Protein AF-A0A1Q7V338-F1 (afdb_monomer_lite)

Foldseek 3Di:
DVVVVVVVVVVVVVVVVVVVVVVVCVVVCVVCVVVVVVVVVVVVVVVVVVVVVVVVVVVLLVVLVVLLVVLVCLLPFEADDPPDDDDPVGDHHVDNLRSLVVSLVSLVVSCVSPPPDVSVLVSLLSNLLSCVVNVNLVSNLVSLVVSLPDPPPVSVVSSLQSNLVSCVVVVNNVSNVVD

Radius of gyration: 33.38 Å; chains: 1; bounding box: 92×47×69 Å

Secondary structure (DSSP, 8-state):
-HHHHHHHHHHHHHHHHHHHHHHHHHHHHHHHHHHHHHHHHHHHHHHHHHHHHHHHHHHHHHHHHHHHHHHHHHHHSPBPPTTPPPBTTB--BSSHHHHHHHHHHHHHHHHHHSTTSHHHHHHHHHHHHHHHHHT-HHHHHHHHHHHHTSS-HHHHHHHHHHHHHHHHHTT-HHHHH--

pLDDT: mean 81.7, std 14.24, range [50.69, 95.88]

Structure (mmCIF, N/CA/C/O backbone):
data_AF-A0A1Q7V338-F1
#
_entry.id   AF-A0A1Q7V338-F1
#
loop_
_atom_site.group_PDB
_atom_site.id
_atom_site.type_symbol
_atom_site.label_atom_id
_atom_site.label_alt_id
_atom_site.label_comp_id
_atom_site.label_asym_id
_atom_site.label_entity_id
_atom_site.label_seq_id
_atom_site.pdbx_PDB_ins_code
_atom_site.Cartn_x
_atom_site.Cartn_y
_atom_site.Cartn_z
_atom_site.occupancy
_atom_site.B_iso_or_equiv
_atom_site.auth_seq_id
_atom_site.auth_comp_id
_atom_site.auth_asym_id
_atom_site.auth_atom_id
_atom_site.pdbx_PDB_model_num
ATOM 1 N N . MET A 1 1 ? 75.108 -10.658 -48.202 1.00 54.59 1 MET A N 1
ATOM 2 C CA . MET A 1 1 ? 74.017 -11.119 -49.094 1.00 54.59 1 MET A CA 1
ATOM 3 C C . MET A 1 1 ? 73.062 -12.179 -48.509 1.00 54.59 1 MET A C 1
ATOM 5 O O . MET A 1 1 ? 71.903 -12.173 -48.886 1.00 54.59 1 MET A O 1
ATOM 9 N N . ARG A 1 2 ? 73.443 -13.086 -47.581 1.00 58.41 2 ARG A N 1
ATOM 10 C CA . ARG A 1 2 ? 72.493 -14.101 -47.030 1.00 58.41 2 ARG A CA 1
ATOM 11 C C . ARG A 1 2 ? 71.565 -13.607 -45.902 1.00 58.41 2 ARG A C 1
ATOM 13 O O . ARG A 1 2 ? 70.546 -14.237 -45.631 1.00 58.41 2 ARG A O 1
ATOM 20 N N . ALA A 1 3 ? 71.909 -12.506 -45.233 1.00 60.16 3 ALA A N 1
ATOM 21 C CA . ALA A 1 3 ? 71.121 -11.958 -44.123 1.00 60.16 3 ALA A CA 1
ATOM 22 C C . ALA A 1 3 ? 69.880 -11.178 -44.598 1.00 60.16 3 ALA A C 1
ATOM 24 O O . ALA A 1 3 ? 68.821 -11.264 -43.979 1.00 60.16 3 ALA A O 1
ATOM 25 N N . GLU A 1 4 ? 69.990 -10.483 -45.731 1.00 57.69 4 GLU A N 1
ATOM 26 C CA . GLU A 1 4 ? 68.902 -9.696 -46.326 1.00 57.69 4 GLU A CA 1
ATOM 27 C C . GLU A 1 4 ? 67.794 -10.601 -46.882 1.00 57.69 4 GLU A C 1
ATOM 29 O O . GLU A 1 4 ? 66.624 -10.405 -46.560 1.00 57.69 4 GLU A O 1
ATOM 34 N N . ALA A 1 5 ? 68.159 -11.686 -47.576 1.00 59.41 5 ALA A N 1
ATOM 35 C CA . ALA A 1 5 ? 67.207 -12.675 -48.090 1.00 59.41 5 ALA A CA 1
ATOM 36 C C . ALA A 1 5 ? 66.379 -13.361 -46.979 1.00 59.41 5 ALA A C 1
ATOM 38 O O . ALA A 1 5 ? 65.195 -13.643 -47.151 1.00 59.41 5 ALA A O 1
ATOM 39 N N . ARG A 1 6 ? 66.965 -13.593 -45.793 1.00 59.94 6 ARG A N 1
ATOM 40 C CA . ARG A 1 6 ? 66.248 -14.179 -44.640 1.00 59.94 6 ARG A CA 1
ATOM 41 C C . ARG A 1 6 ? 65.279 -13.202 -43.976 1.00 59.94 6 ARG A C 1
ATOM 43 O O . ARG A 1 6 ? 64.273 -13.643 -43.423 1.00 59.94 6 ARG A O 1
ATOM 50 N N . ARG A 1 7 ? 65.579 -11.899 -43.999 1.00 58.62 7 ARG A N 1
ATOM 51 C CA . ARG A 1 7 ? 64.669 -10.864 -43.485 1.00 58.62 7 ARG A CA 1
ATOM 52 C C . ARG A 1 7 ? 63.474 -10.672 -44.413 1.00 58.62 7 ARG A C 1
ATOM 54 O O . ARG A 1 7 ? 62.350 -10.673 -43.918 1.00 58.62 7 ARG A O 1
ATOM 61 N N . GLN A 1 8 ? 63.699 -10.633 -45.726 1.00 57.28 8 GLN A N 1
ATOM 62 C CA . GLN A 1 8 ? 62.620 -10.516 -46.711 1.00 57.28 8 GLN A CA 1
ATOM 63 C C . GLN A 1 8 ? 61.623 -11.681 -46.613 1.00 57.28 8 GLN A C 1
ATOM 65 O O . GLN A 1 8 ? 60.424 -11.448 -46.514 1.00 57.28 8 GLN A O 1
ATOM 70 N N . LEU A 1 9 ? 62.097 -12.926 -46.476 1.00 58.12 9 LEU A N 1
ATOM 71 C CA . LEU A 1 9 ? 61.217 -14.098 -46.335 1.00 58.12 9 LEU A CA 1
ATOM 72 C C . LEU A 1 9 ? 60.379 -14.122 -45.040 1.00 58.12 9 LEU A C 1
ATOM 74 O O . LEU A 1 9 ? 59.349 -14.796 -44.995 1.00 58.12 9 LEU A O 1
ATOM 78 N N . LYS A 1 10 ? 60.805 -13.427 -43.974 1.00 55.84 10 LYS A N 1
ATOM 79 C CA . LYS A 1 10 ? 60.051 -13.342 -42.707 1.00 55.84 10 LYS A CA 1
ATOM 80 C C . LYS A 1 10 ? 58.998 -12.237 -42.732 1.00 55.84 10 LYS A C 1
ATOM 82 O O . LYS A 1 10 ? 57.899 -12.448 -42.229 1.00 55.84 10 LYS A O 1
ATOM 87 N N . GLN A 1 11 ? 59.317 -11.091 -43.327 1.00 57.50 11 GLN A N 1
ATOM 88 C CA . GLN A 1 11 ? 58.383 -9.971 -43.457 1.00 57.50 11 GLN A CA 1
ATOM 89 C C . GLN A 1 11 ? 57.225 -10.312 -44.402 1.00 57.50 11 GLN A C 1
ATOM 91 O O . GLN A 1 11 ? 56.073 -9.996 -44.118 1.00 57.50 11 GLN A O 1
ATOM 96 N N . ASP A 1 12 ? 57.527 -11.040 -45.475 1.00 59.56 12 ASP A N 1
ATOM 97 C CA . ASP A 1 12 ? 56.562 -11.382 -46.514 1.00 59.56 12 ASP A CA 1
ATOM 98 C C . ASP A 1 12 ? 55.511 -12.398 -46.026 1.00 59.56 12 ASP A C 1
ATOM 100 O O . ASP A 1 12 ? 54.339 -12.307 -46.370 1.00 59.56 12 ASP A O 1
ATOM 104 N N . ARG A 1 13 ? 55.876 -13.324 -45.124 1.00 59.19 13 ARG A N 1
ATOM 105 C CA . ARG A 1 13 ? 54.912 -14.293 -44.566 1.00 59.19 13 ARG A CA 1
ATOM 106 C C . ARG A 1 13 ? 53.985 -13.714 -43.500 1.00 59.19 13 ARG A C 1
ATOM 108 O O . ARG A 1 13 ? 52.818 -14.086 -43.481 1.00 59.19 13 ARG A O 1
ATOM 115 N N . PHE A 1 14 ? 54.468 -12.804 -42.653 1.00 57.94 14 PHE A N 1
ATOM 116 C CA . PHE A 1 14 ? 53.601 -12.102 -41.699 1.00 57.94 14 PHE A CA 1
ATOM 117 C C . PHE A 1 14 ? 52.669 -11.123 -42.410 1.00 57.94 14 PHE A C 1
ATOM 119 O O . PHE A 1 14 ? 51.476 -11.149 -42.139 1.00 57.94 14 PHE A O 1
ATOM 126 N N . SER A 1 15 ? 53.191 -10.348 -43.366 1.00 60.31 15 SER A N 1
ATOM 127 C CA . SER A 1 15 ? 52.394 -9.449 -44.206 1.00 60.31 15 SER A CA 1
ATOM 128 C C . SER A 1 15 ? 51.303 -10.210 -44.960 1.00 60.31 15 SER A C 1
ATOM 130 O O . SER A 1 15 ? 50.131 -9.869 -44.850 1.00 60.31 15 SER A O 1
ATOM 132 N N . ARG A 1 16 ? 51.645 -11.313 -45.641 1.00 59.91 16 ARG A N 1
ATOM 133 C CA . ARG A 1 16 ? 50.652 -12.138 -46.348 1.00 59.91 16 ARG A CA 1
ATOM 134 C C . ARG A 1 16 ? 49.652 -12.807 -45.410 1.00 59.91 16 ARG A C 1
ATOM 136 O O . ARG A 1 16 ? 48.496 -12.928 -45.785 1.00 59.91 16 ARG A O 1
ATOM 143 N N . ALA A 1 17 ? 50.050 -13.223 -44.207 1.00 61.31 17 ALA A N 1
ATOM 144 C CA . ALA A 1 17 ? 49.123 -13.810 -43.238 1.00 61.31 17 ALA A CA 1
ATOM 145 C C . ALA A 1 17 ? 48.146 -12.771 -42.666 1.00 61.31 17 ALA A C 1
ATOM 147 O O . ALA A 1 17 ? 46.959 -13.061 -42.534 1.00 61.31 17 ALA A O 1
ATOM 148 N N . THR A 1 18 ? 48.610 -11.552 -42.373 1.00 60.97 18 THR A N 1
ATOM 149 C CA . THR A 1 18 ? 47.732 -10.465 -41.918 1.00 60.97 18 THR A CA 1
ATOM 150 C C . THR A 1 18 ? 46.859 -9.934 -43.046 1.00 60.97 18 THR A C 1
ATOM 152 O O . THR A 1 18 ? 45.699 -9.633 -42.800 1.00 60.97 18 THR A O 1
ATOM 155 N N . ILE A 1 19 ? 47.375 -9.875 -44.277 1.00 59.19 19 ILE A N 1
ATOM 156 C CA . ILE A 1 19 ? 46.601 -9.510 -45.469 1.00 59.19 19 ILE A CA 1
ATOM 157 C C . ILE A 1 19 ? 45.551 -10.584 -45.767 1.00 59.19 19 ILE A C 1
ATOM 159 O O . ILE A 1 19 ? 44.400 -10.225 -45.936 1.00 59.19 19 ILE A O 1
ATOM 163 N N . HIS A 1 20 ? 45.867 -11.882 -45.703 1.00 54.34 20 HIS A N 1
ATOM 164 C CA . HIS A 1 20 ? 44.865 -12.939 -45.897 1.00 54.34 20 HIS A CA 1
ATOM 165 C C . HIS A 1 20 ? 43.800 -12.975 -44.792 1.00 54.34 20 HIS A C 1
ATOM 167 O O . HIS A 1 20 ? 42.627 -13.177 -45.093 1.00 54.34 20 HIS A O 1
ATOM 173 N N . ALA A 1 21 ? 44.167 -12.752 -43.525 1.00 56.97 21 ALA A N 1
ATOM 174 C CA . ALA A 1 21 ? 43.200 -12.660 -42.428 1.00 56.97 21 ALA A CA 1
ATOM 175 C C . ALA A 1 21 ? 42.328 -11.393 -42.534 1.00 56.97 21 ALA A C 1
ATOM 177 O O . ALA A 1 21 ? 41.124 -11.435 -42.266 1.00 56.97 21 ALA A O 1
ATOM 178 N N . ALA A 1 22 ? 42.914 -10.273 -42.966 1.00 54.69 22 ALA A N 1
ATOM 179 C CA . ALA A 1 22 ? 42.198 -9.034 -43.247 1.00 54.69 22 ALA A CA 1
ATOM 180 C C . ALA A 1 22 ? 41.285 -9.180 -44.473 1.00 54.69 22 ALA A C 1
ATOM 182 O O . ALA A 1 22 ? 40.139 -8.766 -44.430 1.00 54.69 22 ALA A O 1
ATOM 183 N N . GLU A 1 23 ? 41.731 -9.831 -45.543 1.00 52.19 23 GLU A N 1
ATOM 184 C CA . GLU A 1 23 ? 40.930 -10.078 -46.743 1.00 52.19 23 GLU A CA 1
ATOM 185 C C . GLU A 1 23 ? 39.784 -11.052 -46.450 1.00 52.19 23 GLU A C 1
ATOM 187 O O . GLU A 1 23 ? 38.653 -10.787 -46.845 1.00 52.19 23 GLU A O 1
ATOM 192 N N . GLN A 1 24 ? 40.010 -12.128 -45.688 1.00 53.88 24 GLN A N 1
ATOM 193 C CA . GLN A 1 24 ? 38.941 -13.055 -45.291 1.00 53.88 24 GLN A CA 1
ATOM 194 C C . GLN A 1 24 ? 37.902 -12.402 -44.371 1.00 53.88 24 GLN A C 1
ATOM 196 O O . GLN A 1 24 ? 36.704 -12.642 -44.533 1.00 53.88 24 GLN A O 1
ATOM 201 N N . THR A 1 25 ? 38.326 -11.537 -43.444 1.00 54.16 25 THR A N 1
ATOM 202 C CA . THR A 1 25 ? 37.391 -10.764 -42.611 1.00 54.16 25 THR A CA 1
ATOM 203 C C . THR A 1 25 ? 36.679 -9.685 -43.421 1.00 54.16 25 THR A C 1
ATOM 205 O O . THR A 1 25 ? 35.478 -9.512 -43.244 1.00 54.16 25 THR A O 1
ATOM 208 N N . VAL A 1 26 ? 37.344 -9.011 -44.362 1.00 53.72 26 VAL A N 1
ATOM 209 C CA . VAL A 1 26 ? 36.738 -7.983 -45.223 1.00 53.72 26 VAL A CA 1
ATOM 210 C C . VAL A 1 26 ? 35.739 -8.594 -46.208 1.00 53.72 26 VAL A C 1
ATOM 212 O O . VAL A 1 26 ? 34.623 -8.089 -46.307 1.00 53.72 26 VAL A O 1
ATOM 215 N N . HIS A 1 27 ? 36.065 -9.702 -46.875 1.00 50.69 27 HIS A N 1
ATOM 216 C CA . HIS A 1 27 ? 35.152 -10.358 -47.816 1.00 50.69 27 HIS A CA 1
ATOM 217 C C . HIS A 1 27 ? 33.920 -10.956 -47.114 1.00 50.69 27 HIS A C 1
ATOM 219 O O . HIS A 1 27 ? 32.800 -10.733 -47.576 1.00 50.69 27 HIS A O 1
ATOM 225 N N . TRP A 1 28 ? 34.082 -11.598 -45.948 1.00 51.88 28 TRP A N 1
ATOM 226 C CA . TRP A 1 28 ? 32.950 -12.097 -45.151 1.00 51.88 28 TRP A CA 1
ATOM 227 C C . TRP A 1 28 ? 32.084 -10.961 -44.581 1.00 51.88 28 TRP A C 1
ATOM 229 O O . TRP A 1 28 ? 30.852 -11.030 -44.598 1.00 51.88 28 TRP A O 1
ATOM 239 N N . THR A 1 29 ? 32.723 -9.872 -44.136 1.00 55.28 29 THR A N 1
ATOM 240 C CA . THR A 1 29 ? 32.040 -8.687 -43.602 1.00 55.28 29 THR A CA 1
ATOM 241 C C . THR A 1 29 ? 31.282 -7.935 -44.682 1.00 55.28 29 THR A C 1
ATOM 243 O O . THR A 1 29 ? 30.256 -7.358 -44.367 1.00 55.28 29 THR A O 1
ATOM 246 N N . VAL A 1 30 ? 31.723 -7.926 -45.943 1.00 55.34 30 VAL A N 1
ATOM 247 C CA . VAL A 1 30 ? 30.975 -7.283 -47.039 1.00 55.34 30 VAL A CA 1
ATOM 248 C C . VAL A 1 30 ? 29.719 -8.082 -47.393 1.00 55.34 30 VAL A C 1
ATOM 250 O O . VAL A 1 30 ? 28.654 -7.489 -47.547 1.00 55.34 30 VAL A O 1
ATOM 253 N N . GLU A 1 31 ? 29.805 -9.412 -47.430 1.00 58.72 31 GLU A N 1
ATOM 254 C CA . GLU A 1 31 ? 28.672 -10.283 -47.770 1.00 58.72 31 GLU A CA 1
ATOM 255 C C . GLU A 1 31 ? 27.608 -10.333 -46.655 1.00 58.72 31 GLU A C 1
ATOM 257 O O . GLU A 1 31 ? 26.407 -10.395 -46.920 1.00 58.72 31 GLU A O 1
ATOM 262 N N . HIS A 1 32 ? 28.032 -10.209 -45.392 1.00 58.19 32 HIS A N 1
ATOM 263 C CA . HIS A 1 32 ? 27.142 -10.202 -44.226 1.00 58.19 32 HIS A CA 1
ATOM 264 C C . HIS A 1 32 ? 26.936 -8.816 -43.606 1.00 58.19 32 HIS A C 1
ATOM 266 O O . HIS A 1 32 ? 26.210 -8.706 -42.615 1.00 58.19 32 HIS A O 1
ATOM 272 N N . LYS A 1 33 ? 27.502 -7.746 -44.186 1.00 65.62 33 LYS A N 1
ATOM 273 C CA . LYS A 1 33 ? 27.450 -6.376 -43.638 1.00 65.62 33 LYS A CA 1
ATOM 274 C C . LYS A 1 33 ? 26.024 -5.949 -43.367 1.00 65.62 33 LYS A C 1
ATOM 276 O O . LYS A 1 33 ? 25.722 -5.487 -42.278 1.00 65.62 33 LYS A O 1
ATOM 281 N N . ASN A 1 34 ? 25.136 -6.201 -44.327 1.00 70.12 34 ASN A N 1
ATOM 282 C CA . ASN A 1 34 ? 23.734 -5.830 -44.204 1.00 70.12 34 ASN A CA 1
ATOM 283 C C . ASN A 1 34 ? 23.041 -6.607 -43.070 1.00 70.12 34 ASN A C 1
ATOM 285 O O . ASN A 1 34 ? 22.305 -6.023 -42.283 1.00 70.12 34 ASN A O 1
ATOM 289 N N . LYS A 1 35 ? 23.338 -7.907 -42.912 1.00 74.38 35 LYS A N 1
ATOM 290 C CA . LYS A 1 35 ? 22.801 -8.725 -41.811 1.00 74.38 35 LYS A CA 1
ATOM 291 C C . LYS A 1 35 ? 23.353 -8.291 -40.449 1.00 74.38 35 LYS A C 1
ATOM 293 O O . LYS A 1 35 ? 22.586 -8.226 -39.497 1.00 74.38 35 LYS A O 1
ATOM 298 N N . MET A 1 36 ? 24.640 -7.951 -40.351 1.00 79.44 36 MET A N 1
ATOM 299 C CA . MET A 1 36 ? 25.247 -7.459 -39.106 1.00 79.44 36 MET A CA 1
ATOM 300 C C . MET A 1 36 ? 24.773 -6.051 -38.739 1.00 79.44 36 MET A C 1
ATOM 302 O O . MET A 1 36 ? 24.529 -5.783 -37.568 1.00 79.44 36 MET A O 1
ATOM 306 N N . THR A 1 37 ? 24.588 -5.163 -39.719 1.00 80.31 37 THR A N 1
ATOM 307 C CA . THR A 1 37 ? 24.012 -3.833 -39.493 1.00 80.31 37 THR A CA 1
ATOM 308 C C . THR A 1 37 ? 22.568 -3.947 -39.020 1.00 80.31 37 THR A C 1
ATOM 310 O O . THR A 1 37 ? 22.219 -3.335 -38.016 1.00 80.31 37 THR A O 1
ATOM 313 N N . VAL A 1 38 ? 21.747 -4.780 -39.669 1.00 82.38 38 VAL A N 1
ATOM 314 C CA . VAL A 1 38 ? 20.369 -5.033 -39.221 1.00 82.38 38 VAL A CA 1
ATOM 315 C C . VAL A 1 38 ? 20.354 -5.656 -37.825 1.00 82.38 38 VAL A C 1
ATOM 317 O O . VAL A 1 38 ? 19.619 -5.178 -36.969 1.00 82.38 38 VAL A O 1
ATOM 320 N N . ALA A 1 39 ? 21.198 -6.654 -37.546 1.00 87.06 39 ALA A N 1
ATOM 321 C CA . ALA A 1 39 ? 21.299 -7.253 -36.214 1.00 87.06 39 ALA A CA 1
ATOM 322 C C . ALA A 1 39 ? 21.732 -6.235 -35.144 1.00 87.06 39 ALA A C 1
ATOM 324 O O . ALA A 1 39 ? 21.168 -6.218 -34.052 1.00 87.06 39 ALA A O 1
ATOM 325 N N . GLY A 1 40 ? 22.681 -5.351 -35.464 1.00 90.75 40 GLY A N 1
ATOM 326 C CA . GLY A 1 40 ? 23.115 -4.270 -34.581 1.00 90.75 40 GLY A CA 1
ATOM 327 C C . GLY A 1 40 ? 22.011 -3.248 -34.309 1.00 90.75 40 GLY A C 1
ATOM 328 O O . GLY A 1 40 ? 21.819 -2.853 -33.162 1.00 90.75 40 GLY A O 1
ATOM 329 N N . ILE A 1 41 ? 21.240 -2.869 -35.334 1.00 90.44 41 ILE A N 1
ATOM 330 C CA . ILE A 1 41 ? 20.080 -1.978 -35.184 1.00 90.44 41 ILE A CA 1
ATOM 331 C C . ILE A 1 41 ? 19.008 -2.643 -34.319 1.00 90.44 41 ILE A C 1
ATOM 333 O O . ILE A 1 41 ? 18.510 -2.019 -33.387 1.00 90.44 41 ILE A O 1
ATOM 337 N N . VAL A 1 42 ? 18.681 -3.912 -34.578 1.00 93.31 42 VAL A N 1
ATOM 338 C CA . VAL A 1 42 ? 17.703 -4.666 -33.779 1.00 93.31 42 VAL A CA 1
ATOM 339 C C . VAL A 1 42 ? 18.145 -4.738 -32.318 1.00 93.31 42 VAL A C 1
ATOM 341 O O . VAL A 1 42 ? 17.352 -4.441 -31.428 1.00 93.31 42 VAL A O 1
ATOM 344 N N . LEU A 1 43 ? 19.416 -5.052 -32.056 1.00 94.75 43 LEU A N 1
ATOM 345 C CA . LEU A 1 43 ? 19.959 -5.082 -30.699 1.00 94.75 43 LEU A CA 1
ATOM 346 C C . LEU A 1 43 ? 19.890 -3.703 -30.023 1.00 94.75 43 LEU A C 1
ATOM 348 O O . LEU A 1 43 ? 19.476 -3.610 -28.870 1.00 94.75 43 LEU A O 1
ATOM 352 N N . ALA A 1 44 ? 20.239 -2.632 -30.738 1.00 95.12 44 ALA A N 1
ATOM 353 C CA . ALA A 1 44 ? 20.164 -1.270 -30.216 1.00 95.12 44 ALA A CA 1
ATOM 354 C C . ALA A 1 44 ? 18.722 -0.857 -29.874 1.00 95.12 44 ALA A C 1
ATOM 356 O O . ALA A 1 44 ? 18.493 -0.272 -28.817 1.00 95.12 44 ALA A O 1
ATOM 357 N N . VAL A 1 45 ? 17.745 -1.205 -30.719 1.00 94.88 45 VAL A N 1
ATOM 358 C CA . VAL A 1 45 ? 16.318 -0.950 -30.461 1.00 94.88 45 VAL A CA 1
ATOM 359 C C . VAL A 1 45 ? 15.830 -1.735 -29.242 1.00 94.88 45 VAL A C 1
ATOM 361 O O . VAL A 1 45 ? 15.132 -1.169 -28.404 1.00 94.88 45 VAL A O 1
ATOM 364 N N . LEU A 1 46 ? 16.225 -3.004 -29.095 1.00 95.00 46 LEU A N 1
ATOM 365 C CA . LEU A 1 46 ? 15.871 -3.813 -27.924 1.00 95.00 46 LEU A CA 1
ATOM 366 C C . LEU A 1 46 ? 16.449 -3.230 -26.628 1.00 95.00 46 LEU A C 1
ATOM 368 O O . LEU A 1 46 ? 15.735 -3.137 -25.632 1.00 95.00 46 LEU A O 1
ATOM 372 N N . ILE A 1 47 ? 17.709 -2.787 -26.647 1.00 95.19 47 ILE A N 1
ATOM 373 C CA . ILE A 1 47 ? 18.335 -2.124 -25.495 1.00 95.19 47 ILE A CA 1
ATOM 374 C C . ILE A 1 47 ? 17.618 -0.808 -25.185 1.00 95.19 47 ILE A C 1
ATOM 376 O O . ILE A 1 47 ? 17.289 -0.557 -24.029 1.00 95.19 47 ILE A O 1
ATOM 380 N N . ALA A 1 48 ? 17.328 0.014 -26.196 1.00 93.50 48 ALA A N 1
ATOM 381 C CA . ALA A 1 48 ? 16.613 1.273 -26.004 1.00 93.50 48 ALA A CA 1
ATOM 382 C C . ALA A 1 48 ? 15.210 1.053 -25.413 1.00 93.50 48 ALA A C 1
ATOM 384 O O . ALA A 1 48 ? 14.812 1.780 -24.505 1.00 93.50 48 ALA A O 1
ATOM 385 N N . ALA A 1 49 ? 14.488 0.025 -25.867 1.00 93.00 49 ALA A N 1
ATOM 386 C CA . ALA A 1 49 ? 13.193 -0.353 -25.310 1.00 93.00 49 ALA A CA 1
ATOM 387 C C . ALA A 1 49 ? 13.312 -0.842 -23.856 1.00 93.00 49 ALA A C 1
ATOM 389 O O . ALA A 1 49 ? 12.515 -0.437 -23.012 1.00 93.00 49 ALA A O 1
ATOM 390 N N . ALA A 1 50 ? 14.326 -1.655 -23.541 1.00 91.44 50 ALA A N 1
ATOM 391 C CA . ALA A 1 50 ? 14.574 -2.135 -22.183 1.00 91.44 50 ALA A CA 1
ATOM 392 C C . ALA A 1 50 ? 14.927 -0.987 -21.221 1.00 91.44 50 ALA A C 1
ATOM 394 O O . ALA A 1 50 ? 14.342 -0.884 -20.145 1.00 91.44 50 ALA A O 1
ATOM 395 N N . VAL A 1 51 ? 15.830 -0.086 -21.624 1.00 91.75 51 VAL A N 1
ATOM 396 C CA . VAL A 1 51 ? 16.224 1.090 -20.830 1.00 91.75 51 VAL A CA 1
ATOM 397 C C . VAL A 1 51 ? 15.059 2.067 -20.682 1.00 91.75 51 VAL A C 1
ATOM 399 O O . VAL A 1 51 ? 14.820 2.565 -19.585 1.00 91.75 51 VAL A O 1
ATOM 402 N N . GLY A 1 52 ? 14.305 2.319 -21.756 1.00 88.19 52 GLY A N 1
ATOM 403 C CA . GLY A 1 52 ? 13.121 3.177 -21.719 1.00 88.19 52 GLY A CA 1
ATOM 404 C C . GLY A 1 52 ? 12.034 2.629 -20.793 1.00 88.19 52 GLY A C 1
ATOM 405 O O . GLY A 1 52 ? 11.478 3.379 -19.992 1.00 88.19 52 GLY A O 1
ATOM 406 N N . GLY A 1 53 ? 11.780 1.318 -20.849 1.00 85.50 53 GLY A N 1
ATOM 407 C CA . GLY A 1 53 ? 10.855 0.633 -19.945 1.00 85.50 53 GLY A CA 1
ATOM 408 C C . GLY A 1 53 ? 11.313 0.681 -18.486 1.00 85.50 53 GLY A C 1
ATOM 409 O O . GLY A 1 53 ? 10.519 1.016 -17.609 1.00 85.50 53 GLY A O 1
ATOM 410 N N . TRP A 1 54 ? 12.599 0.423 -18.225 1.00 82.31 54 TRP A N 1
ATOM 411 C CA . TRP A 1 54 ? 13.171 0.505 -16.878 1.00 82.31 54 TRP A CA 1
ATOM 412 C C . TRP A 1 54 ? 13.073 1.925 -16.299 1.00 82.31 54 TRP A C 1
ATOM 414 O O . TRP A 1 54 ? 12.564 2.103 -15.197 1.00 82.31 54 TRP A O 1
ATOM 424 N N . TYR A 1 55 ? 13.449 2.948 -17.074 1.00 84.69 55 TYR A N 1
ATOM 425 C CA . TYR A 1 55 ? 13.374 4.349 -16.647 1.00 84.69 55 TYR A CA 1
ATOM 426 C C . TYR A 1 55 ? 11.942 4.810 -16.342 1.00 84.69 55 TYR A C 1
ATOM 428 O O . TYR A 1 55 ? 11.711 5.579 -15.405 1.00 84.69 55 TYR A O 1
ATOM 436 N N . TYR A 1 56 ? 10.968 4.354 -17.135 1.00 79.31 56 TYR A N 1
ATOM 437 C CA . TYR A 1 56 ? 9.558 4.659 -16.902 1.00 79.31 56 TYR A CA 1
ATOM 438 C C . TYR A 1 56 ? 9.041 4.032 -15.600 1.00 79.31 56 TYR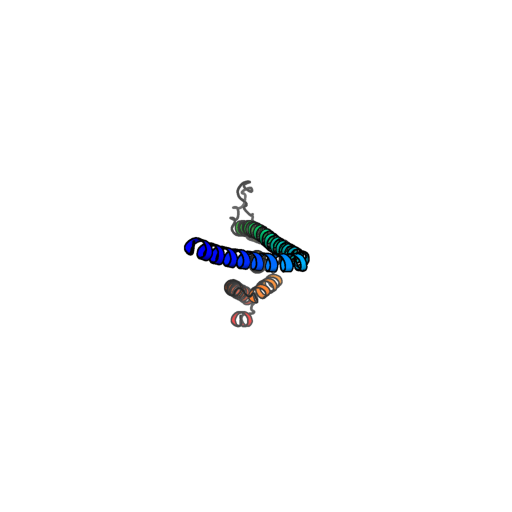 A C 1
ATOM 440 O O . TYR A 1 56 ? 8.329 4.703 -14.849 1.00 79.31 56 TYR A O 1
ATOM 448 N N . ASN A 1 57 ? 9.425 2.785 -15.313 1.00 75.88 57 ASN A N 1
ATOM 449 C CA . ASN A 1 57 ? 9.036 2.097 -14.082 1.00 75.88 57 ASN A CA 1
ATOM 450 C C . ASN A 1 57 ? 9.657 2.753 -12.840 1.00 75.88 57 ASN A C 1
ATOM 452 O O . ASN A 1 57 ? 8.924 3.064 -11.907 1.00 75.88 57 ASN A O 1
ATOM 456 N N . GLU A 1 58 ? 10.951 3.085 -12.869 1.00 77.06 58 GLU A N 1
ATOM 457 C CA . GLU A 1 58 ? 11.650 3.711 -11.733 1.00 77.06 58 GLU A CA 1
ATOM 458 C C . GLU A 1 58 ? 10.985 5.038 -11.315 1.00 77.06 58 GLU A C 1
ATOM 460 O O . GLU A 1 58 ? 10.635 5.265 -10.157 1.00 77.06 58 GLU A O 1
ATOM 465 N N . ARG A 1 59 ? 10.692 5.904 -12.297 1.00 78.94 59 ARG A N 1
ATOM 466 C CA . ARG A 1 59 ? 9.984 7.180 -12.079 1.00 78.94 59 ARG A CA 1
ATOM 467 C C . ARG A 1 59 ? 8.572 6.989 -11.524 1.00 78.94 59 ARG A C 1
ATOM 469 O O . ARG A 1 59 ? 8.036 7.899 -10.883 1.00 78.94 59 ARG A O 1
ATOM 476 N N . ARG A 1 60 ? 7.924 5.870 -11.854 1.00 82.12 60 ARG A N 1
ATOM 477 C CA . ARG A 1 60 ? 6.577 5.545 -11.383 1.00 82.12 60 ARG A CA 1
ATOM 478 C C . ARG A 1 60 ? 6.619 5.090 -9.928 1.00 82.12 60 ARG A C 1
ATOM 480 O O . ARG A 1 60 ? 5.798 5.573 -9.152 1.00 82.12 60 ARG A O 1
ATOM 487 N N . ASP A 1 61 ? 7.597 4.270 -9.563 1.00 80.12 61 ASP A N 1
ATOM 488 C CA . ASP A 1 61 ? 7.779 3.756 -8.204 1.00 80.12 61 ASP A CA 1
ATOM 489 C C . ASP A 1 61 ? 8.174 4.859 -7.211 1.00 80.12 61 ASP A C 1
ATOM 491 O O . ASP A 1 61 ? 7.623 4.921 -6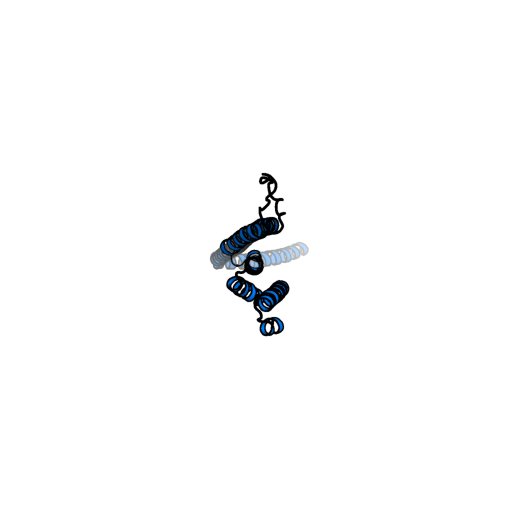.108 1.00 80.12 61 ASP A O 1
ATOM 495 N N . GLU A 1 62 ? 9.031 5.804 -7.618 1.00 84.12 62 GLU A N 1
ATOM 496 C CA . GLU A 1 62 ? 9.355 6.994 -6.814 1.00 84.12 62 GLU A CA 1
ATOM 497 C C . GLU A 1 62 ? 8.100 7.818 -6.486 1.00 84.12 62 GLU A C 1
ATOM 499 O O . GLU A 1 62 ? 7.842 8.174 -5.332 1.00 84.12 62 GLU A O 1
ATOM 504 N N . LYS A 1 63 ? 7.281 8.108 -7.506 1.00 87.75 63 LYS A N 1
ATOM 505 C CA . LYS A 1 63 ? 6.041 8.880 -7.338 1.00 87.75 63 LYS A CA 1
ATOM 506 C C . LYS A 1 63 ? 5.003 8.124 -6.520 1.00 87.75 63 LYS A C 1
ATOM 508 O O . LYS A 1 63 ? 4.341 8.737 -5.685 1.00 87.75 63 LYS A O 1
ATOM 513 N N . ALA A 1 64 ? 4.866 6.820 -6.745 1.00 90.00 64 ALA A N 1
ATOM 514 C CA . ALA A 1 64 ? 3.957 5.976 -5.985 1.00 90.00 64 ALA A CA 1
ATOM 515 C C . ALA A 1 64 ? 4.337 5.972 -4.500 1.00 90.00 64 ALA A C 1
ATOM 517 O O . ALA A 1 64 ? 3.475 6.175 -3.649 1.00 90.00 64 ALA A O 1
ATOM 518 N N . SER A 1 65 ? 5.628 5.838 -4.190 1.00 88.31 65 SER A N 1
ATOM 519 C CA . SER A 1 65 ? 6.135 5.848 -2.813 1.00 88.31 65 SER A CA 1
ATOM 520 C C . SER A 1 65 ? 5.896 7.195 -2.124 1.00 88.31 65 SER A C 1
ATOM 522 O O . SER A 1 65 ? 5.475 7.240 -0.968 1.00 88.31 65 SER A O 1
ATOM 524 N N . ALA A 1 66 ? 6.098 8.305 -2.842 1.00 90.62 66 ALA A N 1
ATOM 525 C CA . ALA A 1 66 ? 5.817 9.642 -2.326 1.00 90.62 66 ALA A CA 1
ATOM 526 C C . ALA A 1 66 ? 4.316 9.875 -2.070 1.00 90.62 66 ALA A C 1
ATOM 528 O O . ALA A 1 66 ? 3.946 10.435 -1.036 1.00 90.62 66 ALA A O 1
ATOM 529 N N . ASP A 1 67 ? 3.446 9.445 -2.988 1.00 91.69 67 ASP A N 1
ATOM 530 C CA . ASP A 1 67 ? 1.993 9.554 -2.821 1.00 91.69 67 ASP A CA 1
ATOM 531 C C . ASP A 1 67 ? 1.501 8.644 -1.669 1.00 91.69 67 ASP A C 1
ATOM 533 O O . ASP A 1 67 ? 0.662 9.059 -0.870 1.00 91.69 67 ASP A O 1
ATOM 537 N N . PHE A 1 68 ? 2.084 7.452 -1.506 1.00 92.81 68 PHE A N 1
ATOM 538 C CA . PHE A 1 68 ? 1.807 6.549 -0.383 1.00 92.81 68 PHE A CA 1
ATOM 539 C C . PHE A 1 68 ? 2.220 7.131 0.971 1.00 92.81 68 PHE A C 1
ATOM 541 O O . PHE A 1 68 ? 1.456 7.061 1.934 1.00 92.81 68 PHE A O 1
ATOM 548 N N . GLY A 1 69 ? 3.384 7.781 1.045 1.00 91.12 69 GLY A N 1
ATOM 549 C CA . GLY A 1 69 ? 3.820 8.483 2.254 1.00 91.12 69 GLY A CA 1
ATOM 550 C C . GLY A 1 69 ? 2.828 9.562 2.703 1.00 91.12 69 GLY A C 1
ATOM 551 O O . GLY A 1 69 ? 2.550 9.682 3.895 1.00 91.12 69 GLY A O 1
ATOM 552 N N . LYS A 1 70 ? 2.218 10.293 1.760 1.00 89.50 70 LYS A N 1
ATOM 553 C CA . LYS A 1 70 ? 1.166 11.284 2.065 1.00 89.50 70 LYS A CA 1
ATOM 554 C C . LYS A 1 70 ? -0.111 10.638 2.608 1.00 89.50 70 LYS A C 1
ATOM 556 O O . LYS A 1 70 ? -0.724 11.186 3.527 1.00 89.50 70 LYS A O 1
ATOM 561 N N . ALA A 1 71 ? -0.490 9.473 2.081 1.00 90.88 71 ALA A N 1
ATOM 562 C CA . ALA A 1 71 ? -1.632 8.707 2.579 1.00 90.88 71 ALA A CA 1
ATOM 563 C C . ALA A 1 71 ? -1.412 8.223 4.016 1.00 90.88 71 ALA A C 1
ATOM 565 O O . ALA A 1 71 ? -2.289 8.387 4.866 1.00 90.88 71 ALA A O 1
ATOM 566 N N . LEU A 1 72 ? -0.214 7.722 4.325 1.00 91.06 72 LEU A N 1
ATOM 567 C CA . LEU A 1 72 ? 0.160 7.359 5.692 1.00 91.06 72 LEU A CA 1
ATOM 568 C C . LEU A 1 72 ? 0.205 8.567 6.628 1.00 91.06 72 LEU A C 1
ATOM 570 O O . LEU A 1 72 ? -0.321 8.494 7.734 1.00 91.06 72 LEU A O 1
ATOM 574 N N . GLN A 1 73 ? 0.764 9.693 6.184 1.00 89.31 73 GLN A N 1
ATOM 575 C CA . GLN A 1 73 ? 0.774 10.926 6.972 1.00 89.31 73 GLN A CA 1
ATOM 576 C C . GLN A 1 73 ? -0.650 11.409 7.275 1.00 89.31 73 GLN A C 1
ATOM 578 O O . GLN A 1 73 ? -0.938 11.843 8.388 1.00 89.31 73 GLN A O 1
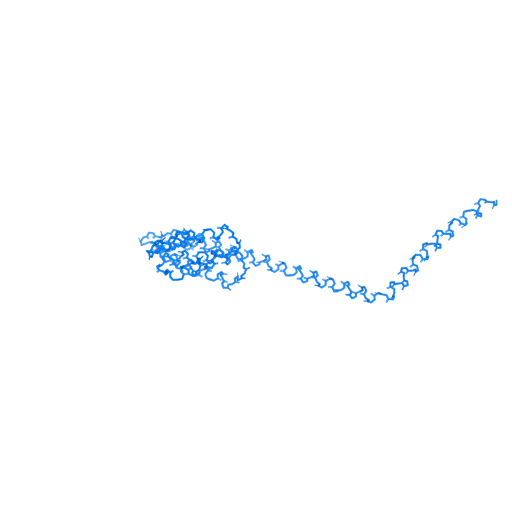ATOM 583 N N . THR A 1 74 ? -1.561 11.294 6.306 1.00 87.25 74 THR A N 1
ATOM 584 C CA . THR A 1 74 ? -2.988 11.563 6.516 1.00 87.25 74 THR A CA 1
ATOM 585 C C . THR A 1 74 ? -3.558 10.614 7.565 1.00 87.25 74 THR A C 1
ATOM 587 O O . THR A 1 74 ? -4.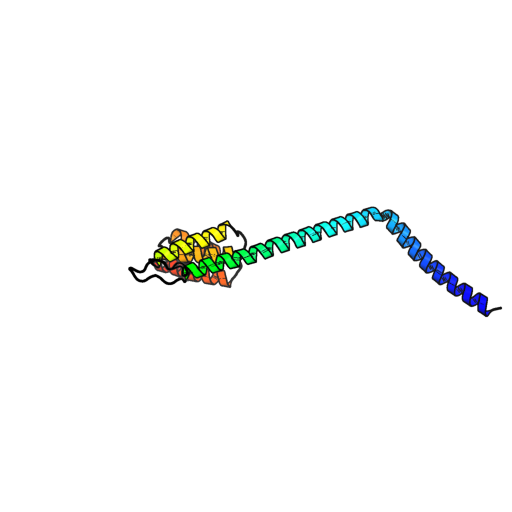194 11.072 8.512 1.00 87.25 74 THR A O 1
ATOM 590 N N . LEU A 1 75 ? -3.284 9.313 7.460 1.00 86.19 75 LEU A N 1
ATOM 591 C CA . LEU A 1 75 ? -3.765 8.318 8.417 1.00 86.19 75 LEU A CA 1
ATOM 592 C C . LEU A 1 75 ? -3.205 8.515 9.833 1.00 86.19 75 LEU A C 1
ATOM 594 O O . LEU A 1 75 ? -3.913 8.202 10.783 1.00 86.19 75 LEU A O 1
ATOM 598 N N . ASP A 1 76 ? -1.984 9.027 9.989 1.00 85.31 76 ASP A N 1
ATOM 599 C CA . ASP A 1 76 ? -1.332 9.227 11.293 1.00 85.31 76 ASP A CA 1
ATOM 600 C C . ASP A 1 76 ? -1.555 10.628 11.883 1.00 85.31 76 ASP A C 1
ATOM 602 O O . ASP A 1 76 ? -1.357 10.864 13.073 1.00 85.31 76 ASP A O 1
ATOM 606 N N . SER A 1 77 ? -2.038 11.567 11.070 1.00 83.88 77 SER A N 1
ATOM 607 C CA . SER A 1 77 ? -2.261 12.950 11.490 1.00 83.88 77 SER A CA 1
ATOM 608 C C . SER A 1 77 ? -3.128 13.069 12.759 1.00 83.88 77 SER A C 1
ATOM 610 O O . SER A 1 77 ? -4.063 12.282 12.972 1.00 83.88 77 SER A O 1
ATOM 612 N N . PRO A 1 78 ? -2.844 14.055 13.627 1.00 76.31 78 PRO A N 1
ATOM 613 C CA . PRO A 1 78 ? -3.563 14.213 14.879 1.00 76.31 78 PRO A CA 1
ATOM 614 C C . PRO A 1 78 ? -5.015 14.651 14.651 1.00 76.31 78 PRO A C 1
ATOM 616 O O . PRO A 1 78 ? -5.334 15.457 13.769 1.00 76.31 78 PRO A O 1
ATOM 619 N N . VAL A 1 79 ? -5.906 14.141 15.504 1.00 79.38 79 VAL A N 1
ATOM 620 C CA . VAL A 1 79 ? -7.293 14.612 15.585 1.00 79.38 79 VAL A CA 1
ATOM 621 C C . VAL A 1 79 ? -7.305 15.950 16.321 1.00 79.38 79 VAL A C 1
ATOM 623 O O . VAL A 1 79 ? -6.727 16.080 17.402 1.00 79.38 79 VAL A O 1
ATOM 626 N N . ARG A 1 80 ? -7.952 16.956 15.733 1.00 74.25 80 ARG A N 1
ATOM 627 C CA . ARG A 1 80 ? -8.047 18.298 16.312 1.00 74.25 80 ARG A CA 1
ATOM 628 C C . ARG A 1 80 ? -8.943 18.289 17.558 1.00 74.25 80 ARG A C 1
ATOM 630 O O . ARG A 1 80 ? -10.015 17.681 17.521 1.00 74.25 80 ARG A O 1
ATOM 637 N N . PRO A 1 81 ? -8.568 19.006 18.633 1.00 65.81 81 PRO A N 1
ATOM 638 C CA . PRO A 1 81 ? -9.470 19.264 19.749 1.00 65.81 81 PRO A CA 1
ATOM 639 C C . PRO A 1 81 ? -10.746 19.972 19.273 1.00 65.81 81 PRO A C 1
ATOM 641 O O . PRO A 1 81 ? -10.696 20.835 18.389 1.00 65.81 81 PRO A O 1
ATOM 644 N N . ALA A 1 82 ? -11.890 19.622 19.866 1.00 62.44 82 ALA A N 1
ATOM 645 C CA . ALA A 1 82 ? -13.177 20.212 19.512 1.00 62.44 82 ALA A CA 1
ATOM 646 C C . ALA A 1 82 ? -13.135 21.747 19.654 1.00 62.44 82 ALA A C 1
ATOM 648 O O . ALA A 1 82 ? -12.801 22.268 20.715 1.00 62.44 82 ALA A O 1
ATOM 649 N N . GLY A 1 83 ? -13.468 22.464 18.576 1.00 63.84 83 GLY A N 1
ATOM 650 C CA . GLY A 1 83 ? -13.503 23.932 18.547 1.00 63.84 83 GLY A CA 1
ATOM 651 C C . GLY A 1 83 ? -12.259 24.626 17.978 1.00 63.84 83 GLY A C 1
ATOM 652 O O . GLY A 1 83 ? -12.286 25.845 17.834 1.00 63.84 83 GLY A O 1
ATOM 653 N N . MET A 1 84 ? -11.195 23.902 17.601 1.00 61.72 84 MET A N 1
ATOM 654 C CA . MET A 1 84 ? -10.052 24.509 16.899 1.00 61.72 84 MET A CA 1
ATOM 655 C C . MET A 1 84 ? -10.228 24.494 15.365 1.00 61.72 84 MET A C 1
ATOM 657 O O . MET A 1 84 ? -10.533 23.442 14.788 1.00 61.72 84 MET A O 1
ATOM 661 N N . PRO A 1 85 ? -10.005 25.626 14.667 1.00 64.38 85 PRO A N 1
ATOM 662 C CA . PRO A 1 85 ? -10.015 25.670 13.207 1.00 64.38 85 PRO A CA 1
ATOM 663 C C . PRO A 1 85 ? -8.835 24.877 12.607 1.00 64.38 85 PRO A C 1
ATOM 665 O O . PRO A 1 85 ? -7.839 24.641 13.296 1.00 64.38 85 PRO A O 1
ATOM 668 N N . PRO A 1 86 ? -8.933 24.435 11.338 1.00 64.44 86 PRO A N 1
ATOM 669 C CA . PRO A 1 86 ? -7.837 23.752 10.658 1.00 64.44 86 PRO A CA 1
ATOM 670 C C . PRO A 1 86 ? -6.640 24.695 10.547 1.00 64.44 86 PRO A C 1
ATOM 672 O O . PRO A 1 86 ? -6.794 25.834 10.108 1.00 64.44 86 PRO A O 1
ATOM 675 N N . GLN A 1 87 ? -5.454 24.237 10.943 1.00 62.16 87 GLN A N 1
ATOM 676 C CA . GLN A 1 87 ? -4.231 24.989 10.682 1.00 62.16 87 GLN A CA 1
ATOM 677 C C . GLN A 1 87 ? -3.825 24.786 9.213 1.00 62.16 87 GLN A C 1
ATOM 679 O O . GLN A 1 87 ? -3.778 23.638 8.772 1.00 62.16 87 GLN A O 1
ATOM 684 N N . PRO A 1 88 ? -3.525 25.859 8.455 1.00 59.00 88 PRO A N 1
ATOM 685 C CA . PRO A 1 88 ? -3.173 25.762 7.034 1.00 59.00 88 PRO A CA 1
ATOM 686 C C . PRO A 1 88 ? -1.967 24.855 6.765 1.00 59.00 88 PRO A C 1
ATOM 688 O O . PRO A 1 88 ? -1.935 24.161 5.754 1.00 59.00 88 PRO A O 1
ATOM 691 N N . ASP A 1 89 ? -1.014 24.835 7.701 1.00 62.44 89 ASP A N 1
ATOM 692 C CA . ASP A 1 89 ? 0.260 24.124 7.558 1.00 62.44 89 ASP A CA 1
ATOM 693 C C . ASP A 1 89 ? 0.248 22.714 8.173 1.00 62.44 89 ASP A C 1
ATOM 695 O O . ASP A 1 89 ? 1.187 21.946 7.968 1.00 62.44 89 ASP A O 1
ATOM 699 N N . TYR A 1 90 ? -0.813 22.347 8.909 1.00 60.44 90 TYR A N 1
ATOM 700 C CA . TYR A 1 90 ? -0.923 21.053 9.589 1.00 60.44 90 TYR A CA 1
ATOM 701 C C . TYR A 1 90 ? -2.268 20.379 9.285 1.00 60.44 90 TYR A C 1
ATOM 703 O O . TYR A 1 90 ? -3.291 20.736 9.893 1.00 60.44 90 TYR A O 1
ATOM 711 N N . PRO A 1 91 ? -2.295 19.375 8.380 1.00 63.84 91 PRO A N 1
ATOM 712 C CA . PRO A 1 91 ? -3.499 18.600 8.132 1.00 63.84 91 PRO A CA 1
ATOM 713 C C . PRO A 1 91 ? -3.928 17.940 9.439 1.00 63.84 91 PRO A C 1
ATOM 715 O O . PRO A 1 91 ? -3.182 17.196 10.071 1.00 63.84 91 PRO A O 1
ATOM 718 N N . SER A 1 92 ? -5.130 18.282 9.876 1.00 69.75 92 SER A N 1
ATOM 719 C CA . SER A 1 92 ? -5.706 17.813 11.126 1.00 69.75 92 SER A CA 1
ATOM 720 C C . SER A 1 92 ? -7.191 17.585 10.916 1.00 69.75 92 SER A C 1
ATOM 722 O O . SER A 1 92 ? -7.879 18.404 10.301 1.00 69.75 92 SER A O 1
ATOM 724 N N . PHE A 1 93 ? -7.692 16.468 11.425 1.00 77.56 93 PHE A N 1
ATOM 725 C CA . PHE A 1 93 ? -9.047 15.994 11.142 1.00 77.56 93 PHE A CA 1
ATOM 726 C C . PHE A 1 93 ? -9.966 16.230 12.334 1.00 77.56 93 PHE A C 1
ATOM 728 O O . PHE A 1 93 ? -9.499 16.249 13.472 1.00 77.56 93 PHE A O 1
ATOM 735 N N . ALA A 1 94 ? -11.268 16.404 12.101 1.00 75.62 94 ALA A N 1
ATOM 736 C CA . ALA A 1 94 ? -12.220 16.628 13.188 1.00 75.62 94 ALA A CA 1
ATOM 737 C C . ALA A 1 94 ? -12.499 15.344 13.987 1.00 75.62 94 ALA A C 1
ATOM 739 O O . ALA A 1 94 ? -12.952 15.407 15.127 1.00 75.62 94 ALA A O 1
ATOM 740 N N . SER A 1 95 ? -12.223 14.168 13.412 1.00 80.88 95 SER A N 1
ATOM 741 C CA . SER A 1 95 ? -12.332 12.882 14.105 1.00 80.88 95 SER A CA 1
ATOM 742 C C . SER A 1 95 ? -11.418 11.813 13.503 1.00 80.88 95 SER A C 1
ATOM 744 O O . SER A 1 95 ? -11.010 11.898 12.344 1.00 80.88 95 SER A O 1
ATOM 746 N N . ALA A 1 96 ? -11.165 10.746 14.267 1.00 80.94 96 ALA A N 1
ATOM 747 C CA . ALA A 1 96 ? -10.459 9.566 13.766 1.00 80.94 96 ALA A CA 1
ATOM 748 C C . ALA A 1 96 ? -11.197 8.895 12.589 1.00 80.94 96 ALA A C 1
ATOM 750 O O . ALA A 1 96 ? -10.553 8.361 11.688 1.00 80.94 96 ALA A O 1
ATOM 751 N N . LYS A 1 97 ? -12.538 8.966 12.567 1.00 83.31 97 LYS A N 1
ATOM 752 C CA . LYS A 1 97 ? -13.370 8.412 11.489 1.00 83.31 97 LYS A CA 1
ATOM 753 C C . LYS A 1 97 ? -13.207 9.190 10.183 1.00 83.31 97 LYS A C 1
ATOM 755 O O . LYS A 1 97 ? -13.044 8.582 9.133 1.00 83.31 97 LYS A O 1
ATOM 760 N N . GLU A 1 98 ? -13.224 10.520 10.251 1.00 84.62 98 GLU A N 1
ATOM 761 C CA . GLU A 1 98 ? -12.998 11.385 9.086 1.00 84.62 98 GLU A CA 1
ATOM 762 C C . GLU A 1 98 ? -11.589 11.183 8.516 1.00 84.62 98 GLU A C 1
ATOM 764 O O . GLU A 1 98 ? -11.433 10.962 7.319 1.00 84.62 98 GLU A O 1
ATOM 769 N N . ARG A 1 99 ? -10.576 11.146 9.392 1.00 87.75 99 ARG A N 1
ATOM 770 C CA . ARG A 1 99 ? -9.188 10.838 9.024 1.00 87.75 99 ARG A CA 1
ATOM 771 C C . ARG A 1 99 ? -9.066 9.501 8.295 1.00 87.75 99 ARG A C 1
ATOM 773 O O . ARG A 1 99 ? -8.443 9.425 7.241 1.00 87.75 99 ARG A O 1
ATOM 780 N N . GLY A 1 100 ? -9.678 8.451 8.849 1.00 86.56 100 GLY A N 1
ATOM 781 C CA . GLY A 1 100 ? -9.679 7.117 8.251 1.00 86.56 100 GLY A CA 1
ATOM 782 C C . GLY A 1 100 ? -10.393 7.072 6.899 1.00 86.56 100 GLY A C 1
ATOM 783 O O . GLY A 1 100 ? -9.939 6.372 6.000 1.00 86.56 100 GLY A O 1
ATOM 784 N N . ALA A 1 101 ? -11.472 7.840 6.726 1.00 89.06 101 ALA A N 1
ATOM 785 C CA . ALA A 1 101 ? -12.192 7.946 5.456 1.00 89.06 101 ALA A CA 1
ATOM 786 C C . ALA A 1 101 ? -11.381 8.669 4.373 1.00 89.06 101 ALA A C 1
ATOM 788 O O . ALA A 1 101 ? -11.351 8.219 3.228 1.00 89.06 101 ALA A O 1
ATOM 789 N N . GLU A 1 102 ? -10.690 9.754 4.721 1.00 89.75 102 GLU A N 1
ATOM 790 C CA . GLU A 1 102 ? -9.818 10.458 3.777 1.00 89.75 102 GLU A CA 1
ATOM 791 C C . GLU A 1 102 ? -8.579 9.632 3.418 1.00 89.75 102 GLU A C 1
ATOM 793 O O . GLU A 1 102 ? -8.236 9.524 2.240 1.00 89.75 102 GLU A O 1
ATOM 798 N N . ALA A 1 103 ? -7.960 8.961 4.392 1.00 90.56 103 ALA A N 1
ATOM 799 C CA . ALA A 1 103 ? -6.869 8.028 4.123 1.00 90.56 103 ALA A CA 1
ATOM 800 C C . ALA A 1 103 ? -7.319 6.877 3.205 1.00 90.56 103 ALA A C 1
ATOM 802 O O . ALA A 1 103 ? -6.634 6.572 2.232 1.00 90.56 103 ALA A O 1
ATOM 803 N N . HIS A 1 104 ? -8.499 6.294 3.448 1.00 92.62 104 HIS A N 1
ATOM 804 C CA . HIS A 1 104 ? -9.078 5.244 2.602 1.00 92.62 104 HIS A CA 1
ATOM 805 C C . HIS A 1 104 ? -9.213 5.692 1.136 1.00 92.62 104 HIS A C 1
ATOM 807 O O . HIS A 1 104 ? -8.773 4.986 0.231 1.00 92.62 104 HIS A O 1
ATOM 813 N N . LYS A 1 105 ? -9.726 6.906 0.887 1.00 93.06 105 LYS A N 1
ATOM 814 C CA . LYS A 1 105 ? -9.800 7.474 -0.473 1.00 93.06 105 LYS A CA 1
ATOM 815 C C . LYS A 1 105 ? -8.422 7.627 -1.118 1.00 93.06 105 LYS A C 1
ATOM 817 O O . LYS A 1 105 ? -8.271 7.342 -2.304 1.00 93.06 105 LYS A O 1
ATOM 822 N N . GLN A 1 106 ? -7.422 8.075 -0.358 1.00 93.25 106 GLN A N 1
ATOM 823 C CA . GLN A 1 106 ? -6.059 8.226 -0.871 1.00 93.25 106 GLN A CA 1
ATOM 824 C C . GLN A 1 106 ? -5.433 6.871 -1.227 1.00 93.25 106 GLN A C 1
ATOM 826 O O . GLN A 1 106 ? -4.834 6.752 -2.293 1.00 93.25 106 GLN A O 1
ATOM 831 N N . PHE A 1 107 ? -5.631 5.834 -0.405 1.00 94.81 107 PHE A N 1
ATOM 832 C CA . PHE A 1 107 ? -5.186 4.476 -0.736 1.00 94.81 107 PHE A CA 1
ATOM 833 C C . PHE A 1 107 ? -5.905 3.908 -1.962 1.00 94.81 107 PHE A C 1
ATOM 835 O O . PHE A 1 107 ? -5.260 3.279 -2.799 1.00 94.81 107 PHE A O 1
ATOM 842 N N . GLN A 1 108 ? -7.200 4.189 -2.135 1.00 94.31 108 GLN A N 1
ATOM 843 C CA . GLN A 1 108 ? -7.931 3.756 -3.329 1.00 94.31 108 GLN A CA 1
ATOM 844 C C . GLN A 1 108 ? -7.345 4.402 -4.589 1.00 94.31 108 GLN A C 1
ATOM 846 O O . GLN A 1 108 ? -7.048 3.717 -5.564 1.00 94.31 108 GLN A O 1
ATOM 851 N N . ALA A 1 109 ? -7.073 5.709 -4.538 1.00 94.06 109 ALA A N 1
ATOM 852 C CA . ALA A 1 109 ? -6.449 6.419 -5.648 1.00 94.06 109 ALA A CA 1
ATOM 853 C C . ALA A 1 109 ? -5.051 5.870 -5.998 1.00 94.06 109 ALA A C 1
ATOM 855 O O . ALA A 1 109 ? -4.654 5.904 -7.163 1.00 94.06 109 ALA A O 1
ATOM 856 N N . LEU A 1 110 ? -4.299 5.357 -5.017 1.00 93.50 110 LEU A N 1
ATOM 857 C CA . LEU A 1 110 ? -3.002 4.715 -5.251 1.00 93.50 110 LEU A CA 1
ATOM 858 C C . LEU A 1 110 ? -3.143 3.391 -6.001 1.00 93.50 110 LEU A C 1
ATOM 860 O O . LEU A 1 110 ? -2.394 3.168 -6.953 1.00 93.50 110 LEU A O 1
ATOM 864 N N . VAL A 1 111 ? -4.109 2.554 -5.616 1.00 93.44 111 VAL A N 1
ATOM 865 C CA . VAL A 1 111 ? -4.422 1.302 -6.326 1.00 93.44 111 VAL A CA 1
ATOM 866 C C . VAL A 1 111 ? -4.827 1.592 -7.773 1.00 93.44 111 VAL A C 1
ATOM 868 O O . VAL A 1 111 ? -4.309 0.962 -8.694 1.00 93.44 111 VAL A O 1
ATOM 871 N N . ASP A 1 112 ? -5.676 2.599 -7.985 1.00 93.44 112 ASP A N 1
ATOM 872 C CA . ASP A 1 112 ? -6.177 2.957 -9.316 1.00 93.44 112 ASP A CA 1
ATOM 873 C C . ASP A 1 112 ? -5.075 3.545 -10.221 1.00 93.44 112 ASP A C 1
ATOM 875 O O . ASP A 1 112 ? -5.018 3.276 -11.423 1.00 93.44 112 ASP A O 1
ATOM 879 N N . LYS A 1 113 ? -4.174 4.362 -9.658 1.00 91.31 113 LYS A N 1
ATOM 880 C CA . LYS A 1 113 ? -3.122 5.080 -10.404 1.00 91.31 113 LYS A CA 1
ATOM 881 C C . LYS A 1 113 ? -1.865 4.241 -10.632 1.00 91.31 113 LYS A C 1
ATOM 883 O O . LYS A 1 113 ? -1.179 4.400 -11.654 1.00 91.31 113 LYS A O 1
ATOM 888 N N . TYR A 1 114 ? -1.549 3.355 -9.695 1.00 91.12 114 TYR A N 1
ATOM 889 C CA . TYR A 1 114 ? -0.339 2.539 -9.703 1.00 91.12 114 TYR A CA 1
ATOM 890 C C . TYR A 1 114 ? -0.646 1.034 -9.628 1.00 91.12 114 TYR A C 1
ATOM 892 O O . TYR A 1 114 ? -0.038 0.339 -8.808 1.00 91.12 114 TYR A O 1
ATOM 900 N N . PRO A 1 115 ? -1.529 0.497 -10.499 1.00 85.12 115 PRO A N 1
ATOM 901 C CA . PRO A 1 115 ? -1.808 -0.931 -10.514 1.00 85.12 115 PRO A CA 1
ATOM 902 C C . PRO A 1 115 ? -0.515 -1.700 -10.812 1.00 85.12 115 PRO A C 1
ATOM 904 O O . PRO A 1 115 ? 0.287 -1.271 -11.646 1.00 85.12 115 PRO A O 1
ATOM 907 N N . HIS A 1 116 ? -0.325 -2.835 -10.136 1.00 84.44 116 HIS A N 1
ATOM 908 C CA . HIS A 1 116 ? 0.853 -3.715 -10.244 1.00 84.44 116 HIS A CA 1
ATOM 909 C C . HIS A 1 116 ? 2.164 -3.184 -9.639 1.00 84.44 116 HIS A C 1
ATOM 911 O O . HIS A 1 116 ? 3.232 -3.707 -9.951 1.00 84.44 116 HIS A O 1
ATOM 917 N N . THR A 1 117 ? 2.105 -2.171 -8.774 1.00 87.94 117 THR A N 1
ATOM 918 C CA . THR A 1 117 ? 3.265 -1.728 -7.982 1.00 87.94 117 THR A CA 1
ATOM 919 C C . THR A 1 117 ? 3.193 -2.282 -6.563 1.00 87.94 117 THR A C 1
ATOM 921 O O . THR A 1 117 ? 2.105 -2.536 -6.046 1.00 87.94 117 THR A O 1
ATOM 924 N N . HIS A 1 118 ? 4.334 -2.377 -5.878 1.00 87.75 118 HIS A N 1
ATOM 925 C CA . HIS A 1 118 ? 4.353 -2.731 -4.454 1.00 87.75 118 HIS A CA 1
ATOM 926 C C . HIS A 1 118 ? 3.509 -1.775 -3.601 1.00 87.75 118 HIS A C 1
ATOM 928 O O . HIS A 1 118 ? 2.891 -2.186 -2.625 1.00 87.75 118 HIS A O 1
ATOM 934 N N . VAL A 1 119 ? 3.437 -0.499 -3.989 1.00 91.19 119 VAL A N 1
ATOM 935 C CA . VAL A 1 119 ? 2.593 0.496 -3.320 1.00 91.19 119 VAL A CA 1
ATOM 936 C C . VAL A 1 119 ? 1.114 0.132 -3.408 1.00 91.19 119 VAL A C 1
ATOM 938 O O . VAL A 1 119 ? 0.404 0.301 -2.417 1.00 91.19 119 VAL A O 1
ATOM 941 N N . ALA A 1 120 ? 0.640 -0.387 -4.544 1.00 91.88 120 ALA A N 1
ATOM 942 C CA . ALA A 1 120 ? -0.730 -0.882 -4.644 1.00 91.88 120 ALA A CA 1
ATOM 943 C C . ALA A 1 120 ? -0.954 -2.069 -3.700 1.00 91.88 120 ALA A C 1
ATOM 945 O O . ALA A 1 120 ? -1.964 -2.087 -3.000 1.00 91.88 120 ALA A O 1
ATOM 946 N N . ASP A 1 121 ? 0.010 -2.990 -3.592 1.00 92.00 121 ASP A N 1
ATOM 947 C CA . ASP A 1 121 ? -0.105 -4.139 -2.689 1.00 92.00 121 ASP A CA 1
ATOM 948 C C . ASP A 1 121 ? -0.282 -3.702 -1.225 1.00 92.00 121 ASP A C 1
ATOM 950 O O . ASP A 1 121 ? -1.193 -4.160 -0.533 1.00 92.00 121 ASP A O 1
ATOM 954 N N . PHE A 1 122 ? 0.553 -2.767 -0.759 1.00 93.38 122 PHE A N 1
ATOM 955 C CA . PHE A 1 122 ? 0.407 -2.180 0.575 1.00 93.38 122 PHE A CA 1
ATOM 956 C C . PHE A 1 122 ? -0.888 -1.373 0.707 1.00 93.38 122 PHE A C 1
ATOM 958 O O . PHE A 1 122 ? -1.535 -1.417 1.752 1.00 93.38 122 PHE A O 1
ATOM 965 N N . SER A 1 123 ? -1.298 -0.656 -0.339 1.00 94.88 123 SER A N 1
ATOM 966 C CA . SER A 1 123 ? -2.536 0.128 -0.323 1.00 94.88 123 SER A CA 1
ATOM 967 C C . SER A 1 123 ? -3.764 -0.765 -0.151 1.00 94.88 123 SER A C 1
ATOM 969 O O . SER A 1 123 ? -4.624 -0.416 0.650 1.00 94.88 123 SER A O 1
ATOM 971 N N . HIS A 1 124 ? -3.818 -1.945 -0.779 1.00 95.12 124 HIS A N 1
ATOM 972 C CA . HIS A 1 124 ? -4.882 -2.932 -0.548 1.00 95.12 124 HIS A CA 1
ATOM 973 C C . HIS A 1 124 ? -4.976 -3.361 0.924 1.00 95.12 124 HIS A C 1
ATOM 975 O O . HIS A 1 124 ? -6.069 -3.430 1.486 1.00 95.12 124 HIS A O 1
ATOM 981 N N . TYR A 1 125 ? -3.839 -3.566 1.595 1.00 95.81 125 TYR A N 1
ATOM 982 C CA . TYR A 1 125 ? -3.838 -3.866 3.028 1.00 95.81 125 TYR A CA 1
ATOM 983 C C . TYR A 1 125 ? -4.464 -2.725 3.844 1.00 95.81 125 TYR A C 1
ATOM 985 O O . TYR A 1 125 ? -5.347 -2.958 4.674 1.00 95.81 125 TYR A O 1
ATOM 993 N N . PHE A 1 126 ? -4.058 -1.479 3.582 1.00 95.06 126 PHE A N 1
ATOM 994 C CA . PHE A 1 126 ? -4.609 -0.319 4.285 1.00 95.06 126 PHE A CA 1
ATOM 995 C C . PHE A 1 126 ? -6.076 -0.050 3.937 1.00 95.06 126 PHE A C 1
ATOM 997 O O . PHE A 1 126 ? -6.827 0.359 4.824 1.00 95.06 126 PHE A O 1
ATOM 1004 N N . LEU A 1 127 ? -6.516 -0.329 2.706 1.00 95.88 127 LEU A N 1
ATOM 1005 C CA . LEU A 1 127 ? -7.930 -0.295 2.327 1.00 95.88 127 LEU A CA 1
ATOM 1006 C C . LEU A 1 127 ? -8.743 -1.261 3.189 1.00 95.88 127 LEU A C 1
ATOM 1008 O O . LEU A 1 127 ? -9.768 -0.876 3.750 1.00 95.88 127 LEU A O 1
ATOM 1012 N N . GLY A 1 128 ? -8.233 -2.478 3.381 1.00 94.62 128 GLY A N 1
ATOM 1013 C CA . GLY A 1 128 ? -8.860 -3.476 4.236 1.00 94.62 128 GLY A CA 1
ATOM 1014 C C . GLY A 1 128 ? -8.961 -3.049 5.704 1.00 94.62 128 GLY A C 1
ATOM 1015 O O . GLY A 1 128 ? -10.039 -3.089 6.298 1.00 94.62 128 GLY A O 1
ATOM 1016 N N . VAL A 1 129 ? -7.857 -2.574 6.289 1.00 93.38 129 VAL A N 1
ATOM 1017 C CA . VAL A 1 129 ? -7.820 -2.137 7.698 1.00 93.38 129 VAL A CA 1
ATOM 1018 C C . VAL A 1 129 ? -8.695 -0.903 7.939 1.00 93.38 129 VAL A C 1
ATOM 1020 O O . VAL A 1 129 ? -9.431 -0.847 8.925 1.00 93.38 129 VAL A O 1
ATOM 1023 N N . THR A 1 130 ? -8.644 0.091 7.052 1.00 93.12 130 THR A N 1
ATOM 1024 C CA . THR A 1 130 ? -9.464 1.306 7.193 1.00 93.12 130 THR A CA 1
ATOM 1025 C C . THR A 1 130 ? -10.948 1.024 6.955 1.00 93.12 130 THR A C 1
ATOM 1027 O O . THR A 1 130 ? -11.778 1.585 7.668 1.00 93.12 130 THR A O 1
ATOM 1030 N N . SER A 1 131 ? -11.294 0.098 6.054 1.00 93.12 131 SER A N 1
ATOM 1031 C CA . SER A 1 131 ? -12.673 -0.384 5.883 1.00 93.12 131 SER A CA 1
ATOM 1032 C C . SER A 1 131 ? -13.192 -1.074 7.146 1.00 93.12 131 SER A C 1
ATOM 1034 O O . SER A 1 131 ? -14.292 -0.768 7.607 1.00 93.12 131 SER A O 1
ATOM 1036 N N . ALA A 1 132 ? -12.370 -1.917 7.785 1.00 91.88 132 ALA A N 1
ATOM 1037 C CA . ALA A 1 132 ? -12.730 -2.563 9.047 1.00 91.88 132 ALA A CA 1
ATOM 1038 C C . ALA A 1 132 ? -13.022 -1.531 10.150 1.00 91.88 132 ALA A C 1
ATOM 1040 O O . ALA A 1 132 ? -14.029 -1.633 10.847 1.00 91.88 132 ALA A O 1
ATOM 1041 N N . GLN A 1 133 ? -12.193 -0.487 10.260 1.00 87.88 133 GLN A N 1
ATOM 1042 C CA . GLN A 1 133 ? -12.401 0.615 11.211 1.00 87.88 133 GLN A CA 1
ATOM 1043 C C . GLN A 1 133 ? -13.670 1.430 10.925 1.00 87.88 133 GLN A C 1
ATOM 1045 O O . GLN A 1 133 ? -14.275 1.984 11.843 1.00 87.88 133 GLN A O 1
ATOM 1050 N N . GLN A 1 134 ? -14.079 1.522 9.659 1.00 88.25 134 GLN A N 1
ATOM 1051 C CA . GLN A 1 134 ? -15.319 2.187 9.254 1.00 88.25 134 GLN A CA 1
ATOM 1052 C C . GLN A 1 134 ? -16.567 1.321 9.487 1.00 88.25 134 GLN A C 1
ATOM 1054 O O . GLN A 1 134 ? -17.682 1.839 9.398 1.00 88.25 134 GLN A O 1
ATOM 1059 N N . GLY A 1 135 ? -16.386 0.041 9.824 1.00 88.88 135 GLY A N 1
ATOM 1060 C CA . GLY A 1 135 ? -17.456 -0.940 9.991 1.00 88.88 135 GLY A CA 1
ATOM 1061 C C . GLY A 1 135 ? -17.857 -1.650 8.696 1.00 88.88 135 GLY A C 1
ATOM 1062 O O . GLY A 1 135 ? -18.796 -2.443 8.718 1.00 88.88 135 GLY A O 1
ATOM 1063 N N . ASP A 1 136 ? -17.158 -1.406 7.583 1.00 91.69 136 ASP A N 1
ATOM 1064 C CA . ASP A 1 136 ? -17.371 -2.129 6.328 1.00 91.69 136 ASP A CA 1
ATOM 1065 C C . ASP A 1 136 ? -16.560 -3.430 6.329 1.00 91.69 136 ASP A C 1
ATOM 1067 O O . ASP A 1 136 ? -15.458 -3.541 5.782 1.00 91.69 136 ASP A O 1
ATOM 1071 N N . THR A 1 137 ? -17.108 -4.432 7.012 1.00 91.69 137 THR A N 1
ATOM 1072 C CA . THR A 1 137 ? -16.472 -5.744 7.169 1.00 91.69 137 THR A CA 1
ATOM 1073 C C . THR A 1 137 ? -16.411 -6.528 5.860 1.00 91.69 137 THR A C 1
ATOM 1075 O O . THR A 1 137 ? -15.501 -7.338 5.685 1.00 91.69 137 THR A O 1
ATOM 1078 N N . ALA A 1 138 ? -17.329 -6.273 4.923 1.00 92.31 138 ALA A N 1
ATOM 1079 C CA . ALA A 1 138 ? -17.368 -6.952 3.633 1.00 92.31 138 ALA A CA 1
ATOM 1080 C C . ALA A 1 138 ? -16.212 -6.503 2.731 1.00 92.31 138 ALA A C 1
ATOM 1082 O O . ALA A 1 138 ? -15.504 -7.343 2.169 1.00 92.31 138 ALA A O 1
ATOM 1083 N N . VAL A 1 139 ? -15.986 -5.188 2.626 1.00 92.44 139 VAL A N 1
ATOM 1084 C CA . VAL A 1 139 ? -14.835 -4.651 1.887 1.00 92.44 139 VAL A CA 1
ATOM 1085 C C . VAL A 1 139 ? -13.537 -5.025 2.595 1.00 92.44 139 VAL A C 1
ATOM 1087 O O . VAL A 1 139 ? -12.610 -5.497 1.940 1.00 92.44 139 VAL A O 1
ATOM 1090 N N . ALA A 1 140 ? -13.491 -4.924 3.928 1.00 94.25 140 ALA A N 1
ATOM 1091 C CA . ALA A 1 140 ? -12.318 -5.320 4.701 1.00 94.25 140 ALA A CA 1
ATOM 1092 C C . ALA A 1 140 ? -11.891 -6.768 4.433 1.00 94.25 140 ALA A C 1
ATOM 1094 O O . ALA A 1 140 ? -10.724 -7.031 4.149 1.00 94.25 140 ALA A O 1
ATOM 1095 N N . GLU A 1 141 ? -12.839 -7.707 4.481 1.00 94.19 141 GLU A N 1
ATOM 1096 C CA . GLU A 1 141 ? -12.571 -9.117 4.208 1.00 94.19 141 GLU A CA 1
ATOM 1097 C C . GLU A 1 141 ? -12.072 -9.328 2.775 1.00 94.19 141 GLU A C 1
ATOM 1099 O O . GLU A 1 141 ? -11.111 -10.070 2.575 1.00 94.19 141 GLU A O 1
ATOM 1104 N N . ARG A 1 142 ? -12.687 -8.673 1.782 1.00 95.19 142 ARG A N 1
ATOM 1105 C CA . ARG A 1 142 ? -12.283 -8.799 0.374 1.00 95.19 142 ARG A CA 1
ATOM 1106 C C . ARG A 1 142 ? -10.842 -8.341 0.155 1.00 95.19 142 ARG A C 1
ATOM 1108 O O . ARG A 1 142 ? -10.056 -9.083 -0.429 1.00 95.19 142 ARG A O 1
ATOM 1115 N N . GLU A 1 143 ? -10.513 -7.137 0.615 1.00 94.94 143 GLU A N 1
ATOM 1116 C CA . GLU A 1 143 ? -9.188 -6.545 0.414 1.00 94.94 143 GLU A CA 1
ATOM 1117 C C . GLU A 1 143 ? -8.107 -7.332 1.167 1.00 94.94 143 GLU A C 1
ATOM 1119 O O . GLU A 1 143 ? -7.080 -7.687 0.592 1.00 94.94 143 GLU A O 1
ATOM 1124 N N . LEU A 1 144 ? -8.351 -7.693 2.432 1.00 95.38 144 LEU A N 1
ATOM 1125 C CA . LEU A 1 144 ? -7.372 -8.436 3.232 1.00 95.38 144 LEU A CA 1
ATOM 1126 C C . LEU A 1 144 ? -7.163 -9.865 2.722 1.00 95.38 144 LEU A C 1
ATOM 1128 O O . LEU A 1 144 ? -6.035 -10.352 2.756 1.00 95.38 144 LEU A O 1
ATOM 1132 N N . LYS A 1 145 ? -8.207 -10.530 2.210 1.00 94.81 145 LYS A N 1
ATOM 1133 C CA . LYS A 1 145 ? -8.060 -11.837 1.550 1.00 94.81 145 LYS A CA 1
ATOM 1134 C C . LYS A 1 145 ? -7.189 -11.758 0.310 1.00 94.81 145 LYS A C 1
ATOM 1136 O O . LYS A 1 145 ? -6.304 -12.590 0.156 1.00 94.81 145 LYS A O 1
ATOM 1141 N N . ALA A 1 146 ? -7.407 -10.753 -0.539 1.00 93.88 146 ALA A N 1
ATOM 1142 C CA . ALA A 1 146 ? -6.587 -10.571 -1.731 1.00 93.88 146 ALA A CA 1
ATOM 1143 C C . ALA A 1 146 ? -5.100 -10.457 -1.358 1.00 93.88 146 ALA A C 1
ATOM 1145 O O . ALA A 1 146 ? -4.264 -11.145 -1.938 1.00 93.88 146 ALA A O 1
ATOM 1146 N N . VAL A 1 147 ? -4.784 -9.668 -0.326 1.00 95.69 147 VAL A N 1
ATOM 1147 C CA . VAL A 1 147 ? -3.406 -9.490 0.154 1.00 95.69 147 VAL A CA 1
ATOM 1148 C C . VAL A 1 147 ? -2.854 -10.742 0.850 1.00 95.69 147 VAL A C 1
ATOM 1150 O O . VAL A 1 147 ? -1.660 -11.027 0.748 1.00 95.69 147 VAL A O 1
ATOM 1153 N N . ALA A 1 148 ? -3.694 -11.522 1.533 1.00 94.25 148 ALA A N 1
ATOM 1154 C CA . ALA A 1 148 ? -3.293 -12.777 2.172 1.00 94.25 148 ALA A CA 1
ATOM 1155 C C . ALA A 1 148 ? -2.775 -13.830 1.171 1.00 94.25 148 ALA A C 1
ATOM 1157 O O . ALA A 1 148 ? -1.983 -14.690 1.561 1.00 94.25 148 ALA A O 1
ATOM 1158 N N . ASP A 1 149 ? -3.168 -13.726 -0.101 1.00 93.56 149 ASP A N 1
ATOM 1159 C CA . ASP A 1 149 ? -2.731 -14.608 -1.189 1.00 93.56 149 ASP A CA 1
ATOM 1160 C C . ASP A 1 149 ? -1.518 -14.061 -1.969 1.00 93.56 149 ASP A C 1
ATOM 1162 O O . ASP A 1 149 ? -1.042 -14.679 -2.928 1.00 93.56 149 ASP A O 1
ATOM 1166 N N . TYR A 1 150 ? -0.978 -12.900 -1.580 1.00 92.88 150 TYR A N 1
ATOM 1167 C CA . TYR A 1 150 ? 0.176 -12.318 -2.258 1.00 92.88 150 TYR A CA 1
ATOM 1168 C C . TYR A 1 150 ? 1.454 -13.124 -2.033 1.00 92.88 150 TYR A C 1
ATOM 1170 O O . TYR A 1 150 ? 1.689 -13.746 -1.000 1.00 92.88 150 TYR A O 1
ATOM 1178 N N . ARG A 1 151 ? 2.354 -13.057 -3.021 1.00 90.75 151 ARG A N 1
ATOM 1179 C CA . ARG A 1 151 ? 3.660 -13.737 -2.965 1.00 90.75 151 ARG A CA 1
ATOM 1180 C C . ARG A 1 151 ? 4.575 -13.184 -1.868 1.00 90.75 151 ARG A C 1
ATOM 1182 O O . ARG A 1 151 ? 5.490 -13.888 -1.441 1.00 90.75 151 ARG A O 1
ATOM 1189 N N . ASN A 1 152 ? 4.368 -11.934 -1.451 1.00 91.81 152 ASN A N 1
ATOM 1190 C CA . ASN A 1 152 ? 5.119 -11.316 -0.364 1.00 91.81 152 ASN A CA 1
ATOM 1191 C C . ASN A 1 152 ? 4.632 -11.877 0.979 1.00 91.81 152 ASN A C 1
ATOM 1193 O O . ASN A 1 152 ? 3.563 -11.504 1.455 1.00 91.81 152 ASN A O 1
ATOM 1197 N N . ARG A 1 153 ? 5.448 -12.748 1.585 1.00 93.25 153 ARG A N 1
ATOM 1198 C CA . ARG A 1 153 ? 5.105 -13.462 2.822 1.00 93.25 153 ARG A CA 1
ATOM 1199 C C . ARG A 1 153 ? 4.877 -12.546 4.019 1.00 93.25 153 ARG A C 1
ATOM 1201 O O . ARG A 1 153 ? 4.025 -12.844 4.853 1.00 93.25 153 ARG A O 1
ATOM 1208 N N . ASP A 1 154 ? 5.627 -11.455 4.121 1.00 93.25 154 ASP A N 1
ATOM 1209 C CA . ASP A 1 154 ? 5.508 -10.542 5.259 1.00 93.25 154 ASP A CA 1
ATOM 1210 C C . ASP A 1 154 ? 4.173 -9.802 5.184 1.00 93.25 154 ASP A C 1
ATOM 1212 O O . ASP A 1 154 ? 3.395 -9.793 6.138 1.00 93.25 154 ASP A O 1
ATOM 1216 N N . LEU A 1 155 ? 3.856 -9.274 3.999 1.00 94.06 155 LEU A N 1
ATOM 1217 C CA . LEU A 1 155 ? 2.596 -8.586 3.750 1.00 94.06 155 LEU A CA 1
ATOM 1218 C C . LEU A 1 155 ? 1.392 -9.538 3.851 1.00 94.06 155 LEU A C 1
ATOM 1220 O O . LEU A 1 155 ? 0.391 -9.188 4.477 1.00 94.06 155 LEU A O 1
ATOM 1224 N N . SER A 1 156 ? 1.499 -10.759 3.318 1.00 95.12 156 SER A N 1
AT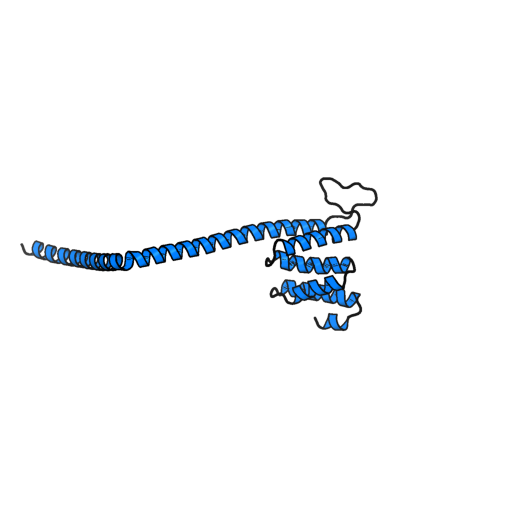OM 1225 C CA . SER A 1 156 ? 0.435 -11.760 3.432 1.00 95.12 156 SER A CA 1
ATOM 1226 C C . SER A 1 156 ? 0.170 -12.143 4.889 1.00 95.12 156 SER A C 1
ATOM 1228 O O . SER A 1 156 ? -0.979 -12.305 5.291 1.00 95.12 156 SER A O 1
ATOM 1230 N N . THR A 1 157 ? 1.222 -12.262 5.706 1.00 95.25 157 THR A N 1
ATOM 1231 C CA . THR A 1 157 ? 1.097 -12.590 7.135 1.00 95.25 157 THR A CA 1
ATOM 1232 C C . THR A 1 157 ? 0.416 -11.458 7.901 1.00 95.25 157 THR A C 1
ATOM 1234 O O . THR A 1 157 ? -0.477 -11.713 8.709 1.00 95.25 157 THR A O 1
ATOM 1237 N N . LEU A 1 158 ? 0.773 -10.202 7.610 1.00 94.94 158 LEU A N 1
ATOM 1238 C CA . LEU A 1 158 ? 0.096 -9.034 8.182 1.00 94.94 158 LEU A CA 1
ATOM 1239 C C . LEU A 1 158 ? -1.389 -8.996 7.801 1.00 94.94 158 LEU A C 1
ATOM 1241 O O . LEU A 1 158 ? -2.239 -8.758 8.659 1.00 94.94 158 LEU A O 1
ATOM 1245 N N . ALA A 1 159 ? -1.715 -9.280 6.539 1.00 95.62 159 ALA A N 1
ATOM 1246 C CA . ALA A 1 159 ? -3.095 -9.311 6.071 1.00 95.62 159 ALA A CA 1
ATOM 1247 C C . ALA A 1 159 ? -3.915 -10.423 6.735 1.00 95.62 159 ALA A C 1
ATOM 1249 O O . ALA A 1 159 ? -5.035 -10.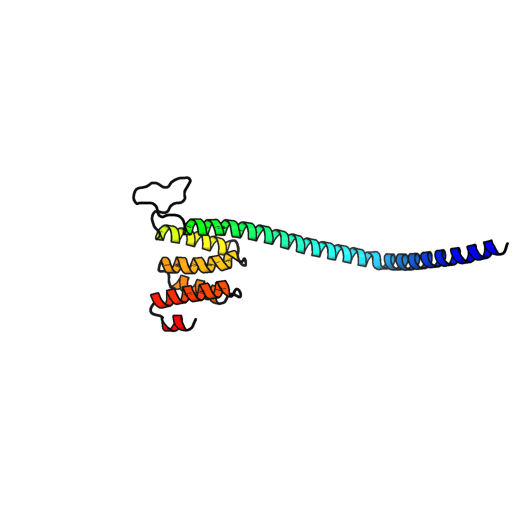167 7.168 1.00 95.62 159 ALA A O 1
ATOM 1250 N N . LYS A 1 160 ? -3.346 -11.624 6.898 1.00 95.69 160 LYS A N 1
ATOM 1251 C CA . LYS A 1 160 ? -3.976 -12.726 7.643 1.00 95.69 160 LYS A CA 1
ATOM 1252 C C . LYS A 1 160 ? -4.254 -12.356 9.096 1.00 95.69 160 LYS A C 1
ATOM 1254 O O . LYS A 1 160 ? -5.348 -12.613 9.587 1.00 95.69 160 LYS A O 1
ATOM 1259 N N . LEU A 1 161 ? -3.305 -11.701 9.766 1.00 95.06 161 LEU A N 1
ATOM 1260 C CA . LEU A 1 161 ? -3.496 -11.235 11.141 1.00 95.06 161 LEU A CA 1
ATOM 1261 C C . LEU A 1 161 ? -4.629 -10.203 11.238 1.00 95.06 161 LEU A C 1
ATOM 1263 O O . LEU A 1 161 ? -5.490 -10.304 12.113 1.00 95.06 161 LEU A O 1
ATOM 1267 N N . ALA A 1 162 ? -4.655 -9.227 10.328 1.00 94.00 162 ALA A N 1
ATOM 1268 C CA . ALA A 1 162 ? -5.732 -8.243 10.268 1.00 94.00 162 ALA A CA 1
ATOM 1269 C C . ALA A 1 162 ? -7.088 -8.906 9.967 1.00 94.00 162 ALA A C 1
ATOM 1271 O O . ALA A 1 162 ? -8.087 -8.591 10.614 1.00 94.00 162 ALA A O 1
ATOM 1272 N N . LEU A 1 163 ? -7.117 -9.869 9.041 1.00 94.94 163 LEU A N 1
ATOM 1273 C CA . LEU A 1 163 ? -8.314 -10.620 8.668 1.00 94.94 163 LEU A CA 1
ATOM 1274 C C . LEU A 1 163 ? -8.841 -11.468 9.834 1.00 94.94 163 LEU A C 1
ATOM 1276 O O . LEU A 1 163 ? -10.046 -11.491 10.072 1.00 94.94 163 LEU A O 1
ATOM 1280 N N . ALA A 1 164 ? -7.957 -12.090 10.616 1.00 94.25 164 ALA A N 1
ATOM 1281 C CA . ALA A 1 164 ? -8.327 -12.785 11.846 1.00 94.25 164 ALA A CA 1
ATOM 1282 C C . ALA A 1 164 ? -8.989 -11.833 12.859 1.00 94.25 164 ALA A C 1
ATOM 1284 O O . ALA A 1 164 ? -9.970 -12.204 13.506 1.00 94.25 164 ALA A O 1
ATOM 1285 N N . GLY A 1 165 ? -8.505 -10.587 12.955 1.00 92.12 165 GLY A N 1
ATOM 1286 C CA . GLY A 1 165 ? -9.148 -9.523 13.730 1.00 92.12 165 GLY A CA 1
ATOM 1287 C C . GLY A 1 165 ? -10.574 -9.233 13.255 1.00 92.12 165 GLY A C 1
ATOM 1288 O O . GLY A 1 165 ? -11.505 -9.282 14.056 1.00 92.12 165 GLY A O 1
ATOM 1289 N N . VAL A 1 166 ? -10.765 -9.037 11.946 1.00 92.88 166 VAL A N 1
ATOM 1290 C CA . VAL A 1 166 ? -12.095 -8.830 11.338 1.00 92.88 166 VAL A CA 1
ATOM 1291 C C . VAL A 1 166 ? -13.026 -10.020 11.600 1.00 92.88 166 VAL A C 1
ATOM 1293 O O . VAL A 1 166 ? -14.206 -9.843 11.913 1.00 92.88 166 VAL A O 1
ATOM 1296 N N . TYR A 1 167 ? -12.515 -11.249 11.522 1.00 93.12 167 TYR A N 1
ATOM 1297 C CA . TYR A 1 167 ? -13.290 -12.453 11.818 1.00 93.12 167 TYR A CA 1
ATOM 1298 C C . TYR A 1 167 ? -13.680 -12.578 13.277 1.00 93.12 167 TYR A C 1
ATOM 1300 O O . TYR A 1 167 ? -14.827 -12.906 13.572 1.00 93.12 167 TYR A O 1
ATOM 1308 N N . ARG A 1 168 ? -12.778 -12.260 14.200 1.00 91.31 168 ARG A N 1
ATOM 1309 C CA . ARG A 1 168 ? -13.117 -12.208 15.620 1.00 91.31 168 ARG A CA 1
ATOM 1310 C C . ARG A 1 168 ? -14.220 -11.182 15.881 1.00 91.31 168 ARG A C 1
ATOM 1312 O O . ARG A 1 168 ? -15.195 -11.504 16.553 1.00 91.31 168 ARG A O 1
ATOM 1319 N N . ASP A 1 169 ? -14.102 -9.990 15.305 1.00 89.31 169 ASP A N 1
ATOM 1320 C CA . ASP A 1 169 ? -15.055 -8.897 15.523 1.00 89.31 169 ASP A CA 1
ATOM 1321 C C . ASP A 1 169 ? -16.433 -9.188 14.881 1.00 89.31 169 ASP A C 1
ATOM 1323 O O . ASP A 1 169 ? -17.451 -8.635 15.294 1.00 89.31 169 ASP A O 1
ATOM 1327 N N . THR A 1 170 ? -16.493 -10.123 13.923 1.00 89.69 170 THR A N 1
ATOM 1328 C CA . THR A 1 170 ? -17.729 -10.626 13.292 1.00 89.69 170 THR A CA 1
ATOM 1329 C C . THR A 1 170 ? -18.215 -11.973 13.851 1.00 89.69 170 THR A C 1
ATOM 1331 O O . THR A 1 170 ? -19.097 -12.595 13.260 1.00 89.69 170 THR A O 1
ATOM 1334 N N . ASN A 1 171 ? -17.685 -12.433 14.995 1.00 90.06 171 ASN A N 1
ATOM 1335 C CA . ASN A 1 171 ? -17.990 -13.730 15.630 1.00 90.06 171 ASN A CA 1
ATOM 1336 C C . ASN A 1 171 ? -17.669 -14.977 14.774 1.00 90.06 171 ASN A C 1
ATOM 1338 O O . ASN A 1 171 ? -18.196 -16.064 15.009 1.00 90.06 171 ASN A O 1
ATOM 1342 N N . ARG A 1 172 ? -16.767 -14.857 13.797 1.00 89.56 172 ARG A N 1
ATOM 1343 C CA . ARG A 1 172 ? -16.302 -15.930 12.898 1.00 89.56 172 ARG A CA 1
ATOM 1344 C C . ARG A 1 172 ? -14.978 -16.534 13.383 1.00 89.56 172 ARG A C 1
ATOM 1346 O O . ARG A 1 172 ? -14.054 -16.762 12.608 1.00 89.56 172 ARG A O 1
ATOM 1353 N N . THR A 1 173 ? -14.876 -16.817 14.681 1.00 84.62 173 THR A N 1
ATOM 1354 C CA . THR A 1 173 ? -13.622 -17.211 15.353 1.00 84.62 173 THR A CA 1
ATOM 1355 C C . THR A 1 173 ? -12.984 -18.487 14.795 1.00 84.62 173 THR A C 1
ATOM 1357 O O . THR A 1 173 ? -11.765 -18.591 14.792 1.00 84.62 173 THR A O 1
ATOM 1360 N N . GLN A 1 174 ? -13.770 -19.441 14.279 1.00 85.94 174 GLN A N 1
ATOM 1361 C CA . GLN A 1 174 ? -13.215 -20.642 13.633 1.00 85.94 174 GLN A CA 1
ATOM 1362 C C . GLN A 1 174 ? -12.373 -20.284 12.403 1.00 85.94 174 GLN A C 1
ATOM 1364 O O . GLN A 1 174 ? -11.230 -20.711 12.297 1.00 85.94 174 GLN A O 1
ATOM 1369 N N . GLN A 1 175 ? -12.886 -19.401 11.545 1.00 83.12 175 GLN A N 1
ATOM 1370 C CA . GLN A 1 175 ? -12.158 -18.933 10.364 1.00 83.12 175 GLN A CA 1
ATOM 1371 C C . GLN A 1 175 ? -10.932 -18.094 10.737 1.00 83.12 175 GLN A C 1
ATOM 1373 O O . GLN A 1 175 ? -9.963 -18.075 9.993 1.00 83.12 175 GLN A O 1
ATOM 1378 N N . ALA A 1 176 ? -10.943 -17.423 11.895 1.00 81.81 176 ALA A N 1
ATOM 1379 C CA . ALA A 1 176 ? -9.780 -16.688 12.392 1.00 81.81 176 ALA A CA 1
ATOM 1380 C C . ALA A 1 176 ? -8.608 -17.608 12.784 1.00 81.81 176 ALA A C 1
ATOM 1382 O O . ALA A 1 176 ? -7.459 -17.198 12.666 1.00 81.81 176 ALA A O 1
ATOM 1383 N N . VAL A 1 177 ? -8.891 -18.829 13.255 1.00 84.81 177 VAL A N 1
ATOM 1384 C CA . VAL A 1 177 ? -7.868 -19.811 13.667 1.00 84.81 177 VAL A CA 1
ATOM 1385 C C . VAL A 1 177 ? -7.285 -20.570 12.468 1.00 84.81 177 VAL A C 1
ATOM 1387 O O . VAL A 1 177 ? -6.168 -21.071 12.550 1.00 84.81 177 VAL A O 1
ATOM 1390 N N . GLU A 1 178 ? -8.025 -20.655 11.362 1.00 86.88 178 GLU A N 1
ATOM 1391 C CA . GLU A 1 178 ? -7.640 -21.408 10.159 1.00 86.88 178 GLU A CA 1
ATOM 1392 C C . GLU A 1 178 ? -6.720 -20.643 9.182 1.00 86.88 178 GLU A C 1
ATOM 1394 O O . GLU A 1 178 ? -6.231 -21.246 8.226 1.00 86.88 178 GLU A O 1
ATOM 1399 N N . LEU A 1 179 ? -6.492 -19.339 9.391 1.00 81.88 179 LEU A N 1
ATOM 1400 C CA . LEU A 1 179 ? -5.688 -18.461 8.515 1.00 81.88 179 LEU A CA 1
ATOM 1401 C C . LEU A 1 179 ? -4.172 -18.681 8.627 1.00 81.88 179 LEU A C 1
ATOM 1403 O O . LEU A 1 179 ? -3.498 -18.634 7.559 1.00 81.88 179 LEU A O 1
#

Sequence (179 aa):
MRAEARRQLKQDRFSRATIHAAEQTVHWTVEHKNKMTVAGIVLAVLIAAAVGGWYYNERRDEKASADFGKALQTLDSPVRPAGMPPQPDYPSFASAKERGAEAHKQFQALVDKYPHTHVADFSHYFLGVTSAQQGDTAVAERELKAVADYRNRDLSTLAKLALAGVYRDTNRTQQAVEL